Protein AF-S4PXN9-F1 (afdb_monomer)

pLDDT: mean 74.65, std 13.2, range [48.75, 93.5]

InterPro domains:
  IPR007258 Vps52 [PTHR14190] (3-175)
  IPR048319 Vps52, coiled-coil domain [PF04129] (3-78)
  IPR048361 Vps52, C-terminal [PF20655] (95-175)

Secondary structure (DSSP, 8-state):
-HHHHHHHHHHHHHHHHGGGT-HHHHHHHHHHHHHHHHHHHHHHHHHHHHHHHTTSTT--THHHHHHHHTTHHHHHHHHHH-HHHHHHHHHHHHHHHHHHHHHHHHHHHHHHHHHS-S-PPPTT--TTB-TT----TT-----S-TTSTTB-TTHHHIIIIITTSPP--TTT----

Structure (mmCIF, N/CA/C/O backbone):
data_AF-S4PXN9-F1
#
_entry.id   AF-S4PXN9-F1
#
loop_
_atom_site.group_PDB
_atom_site.id
_atom_site.type_symbol
_atom_site.label_atom_id
_atom_site.label_alt_id
_atom_site.label_comp_id
_atom_site.label_asym_id
_atom_site.label_entity_id
_atom_site.label_seq_id
_atom_site.pdbx_PDB_ins_code
_atom_site.Cartn_x
_atom_site.Cartn_y
_atom_site.Cartn_z
_atom_site.occupancy
_atom_site.B_iso_or_equiv
_atom_site.auth_seq_id
_atom_site.auth_comp_id
_atom_site.auth_asym_id
_atom_site.auth_atom_id
_atom_site.pdbx_PDB_model_num
ATOM 1 N N . MET A 1 1 ? -14.667 -9.394 8.759 1.00 63.38 1 MET A N 1
ATOM 2 C CA . MET A 1 1 ? -15.530 -8.307 8.243 1.00 63.38 1 MET A CA 1
ATOM 3 C C . MET A 1 1 ? -16.711 -8.066 9.176 1.00 63.38 1 MET A C 1
ATOM 5 O O . MET A 1 1 ? -16.705 -7.044 9.843 1.00 63.38 1 MET A O 1
ATOM 9 N N . VAL A 1 2 ? -17.633 -9.026 9.332 1.00 78.88 2 VAL A N 1
ATOM 10 C CA . VAL A 1 2 ? -18.861 -8.875 10.150 1.00 78.88 2 VAL A CA 1
ATOM 11 C C . VAL A 1 2 ? -18.593 -8.395 11.586 1.00 78.88 2 VAL A C 1
ATOM 13 O O . VAL A 1 2 ? -19.190 -7.423 12.027 1.00 78.88 2 VAL A O 1
ATOM 16 N N . GLN A 1 3 ? -17.626 -8.989 12.292 1.00 80.88 3 GLN A N 1
ATOM 17 C CA . GLN A 1 3 ? -17.312 -8.608 13.681 1.00 80.88 3 GLN A CA 1
ATOM 18 C C . GLN A 1 3 ? -16.743 -7.184 13.827 1.00 80.88 3 GLN A C 1
ATOM 20 O O . GLN A 1 3 ? -17.015 -6.507 14.813 1.00 80.88 3 GLN A O 1
ATOM 25 N N . LEU A 1 4 ? -15.987 -6.703 12.833 1.00 79.44 4 LEU A N 1
ATOM 26 C CA . LEU A 1 4 ? -15.475 -5.327 12.808 1.00 79.44 4 LEU A CA 1
ATOM 27 C C . LEU A 1 4 ? -16.582 -4.320 12.480 1.00 79.44 4 LEU A C 1
ATOM 29 O O . LEU A 1 4 ? -16.601 -3.238 13.051 1.00 79.44 4 LEU A O 1
ATOM 33 N N . ALA A 1 5 ? -17.529 -4.689 11.613 1.00 79.19 5 ALA A N 1
ATOM 34 C CA . ALA A 1 5 ? -18.711 -3.872 11.347 1.00 79.19 5 ALA A CA 1
ATOM 35 C C . ALA A 1 5 ? -19.591 -3.731 12.599 1.00 79.19 5 ALA A C 1
ATOM 37 O O . ALA A 1 5 ? -19.980 -2.619 12.947 1.00 79.19 5 ALA A O 1
ATOM 38 N N . ILE A 1 6 ? -19.811 -4.832 13.327 1.00 83.62 6 ILE A N 1
ATOM 39 C CA . ILE A 1 6 ? -20.527 -4.826 14.612 1.00 83.62 6 ILE A CA 1
ATOM 40 C C . ILE A 1 6 ? -19.788 -3.962 15.641 1.00 83.62 6 ILE A C 1
ATOM 42 O O . ILE A 1 6 ? -20.418 -3.188 16.357 1.00 83.62 6 ILE A O 1
ATOM 46 N N . LEU A 1 7 ? -18.456 -4.063 15.717 1.00 80.69 7 LEU A N 1
ATOM 47 C CA . LEU A 1 7 ? -17.657 -3.220 16.607 1.00 80.69 7 LEU A CA 1
ATOM 48 C C . LEU A 1 7 ? -17.796 -1.734 16.254 1.00 80.69 7 LEU A C 1
ATOM 50 O O . LEU A 1 7 ? -17.990 -0.921 17.149 1.00 80.69 7 LEU A O 1
ATOM 54 N N . ASN A 1 8 ? -17.750 -1.385 14.967 1.00 82.12 8 ASN A N 1
ATOM 55 C CA . ASN A 1 8 ? -17.900 -0.004 14.514 1.00 82.12 8 ASN A CA 1
ATOM 56 C C . ASN A 1 8 ? -19.297 0.556 14.836 1.00 82.12 8 ASN A C 1
ATOM 58 O O . ASN A 1 8 ? -19.415 1.675 15.324 1.00 82.12 8 ASN A O 1
ATOM 62 N N . GLN A 1 9 ? -20.351 -0.245 14.644 1.00 83.31 9 GLN A N 1
ATOM 63 C CA . GLN A 1 9 ? -21.713 0.123 15.048 1.00 83.31 9 GLN A CA 1
ATOM 64 C C . GLN A 1 9 ? -21.822 0.338 16.562 1.00 83.31 9 GLN A C 1
ATOM 66 O O . GLN A 1 9 ? -22.392 1.334 16.994 1.00 83.31 9 GLN A O 1
ATOM 71 N N . LYS A 1 10 ? -21.236 -0.553 17.375 1.00 81.19 10 LYS A N 1
ATOM 72 C CA . LYS A 1 10 ? -21.220 -0.421 18.842 1.00 81.19 10 LYS A CA 1
ATOM 73 C C . LYS A 1 10 ? -20.433 0.805 19.310 1.00 81.19 10 LYS A C 1
ATOM 75 O O . LYS A 1 10 ? -20.875 1.483 20.230 1.00 81.19 10 LYS A O 1
ATOM 80 N N . LEU A 1 11 ? -19.303 1.110 18.670 1.00 82.12 11 LEU A N 1
ATOM 81 C CA . LEU A 1 11 ? -18.515 2.314 18.950 1.00 82.12 11 LEU A CA 1
ATOM 82 C C . LEU A 1 11 ? -19.306 3.588 18.636 1.00 82.12 11 LEU A C 1
ATOM 84 O O . LEU A 1 11 ? -19.316 4.505 19.451 1.00 82.12 11 LEU A O 1
ATOM 88 N N . ASN A 1 12 ? -20.001 3.635 17.498 1.00 82.19 12 ASN A N 1
ATOM 89 C CA . ASN A 1 12 ? -20.837 4.782 17.140 1.00 82.19 12 ASN A CA 1
ATOM 90 C C . ASN A 1 12 ? -22.026 4.937 18.094 1.00 82.19 12 ASN A C 1
ATOM 92 O O . ASN A 1 12 ? -22.272 6.035 18.577 1.00 82.19 12 ASN A O 1
ATOM 96 N N . PHE A 1 13 ? -22.690 3.835 18.451 1.00 81.06 13 PHE A N 1
ATOM 97 C CA . PHE A 1 13 ? -23.802 3.851 19.401 1.00 81.06 13 PHE A CA 1
ATOM 98 C C . PHE A 1 13 ? -23.386 4.363 20.785 1.00 81.06 13 PHE A C 1
ATOM 100 O O . PHE A 1 13 ? -24.096 5.164 21.383 1.00 81.06 13 PHE A O 1
ATOM 107 N N . VAL A 1 14 ? -22.223 3.941 21.295 1.00 77.38 14 VAL A N 1
ATOM 108 C CA . VAL A 1 14 ? -21.711 4.446 22.578 1.00 77.38 14 VAL A CA 1
ATOM 109 C C . VAL A 1 14 ? -21.313 5.918 22.478 1.00 77.38 14 VAL A C 1
ATOM 111 O O . VAL A 1 14 ? -21.599 6.662 23.407 1.00 77.38 14 VAL A O 1
ATOM 114 N N . LYS A 1 15 ? -20.748 6.377 21.352 1.00 75.31 15 LYS A N 1
ATOM 115 C CA . LYS A 1 15 ? -20.487 7.812 21.121 1.00 75.31 15 LYS A CA 1
ATOM 116 C C . LYS A 1 15 ? -21.772 8.649 21.089 1.00 75.31 15 LYS A C 1
ATOM 118 O O . LYS A 1 15 ? -21.781 9.753 21.617 1.00 75.31 15 LYS A O 1
ATOM 123 N N . GLU A 1 16 ? -22.847 8.136 20.496 1.00 77.31 16 GLU A N 1
ATOM 124 C CA . GLU A 1 16 ? -24.154 8.808 20.459 1.00 77.31 16 GLU A CA 1
ATOM 125 C C . GLU A 1 16 ? -24.840 8.827 21.836 1.00 77.31 16 GLU A C 1
ATOM 127 O O . GLU A 1 16 ? -25.474 9.814 22.207 1.00 77.31 16 GLU A O 1
ATOM 132 N N . GLN A 1 17 ? -24.704 7.749 22.614 1.00 71.31 17 GLN A N 1
ATOM 133 C CA . GLN A 1 17 ? -25.289 7.614 23.955 1.00 71.31 17 GLN A CA 1
ATOM 134 C C . GLN A 1 17 ? -24.475 8.321 25.051 1.00 71.31 17 GLN A C 1
ATOM 136 O O . GLN A 1 17 ? -25.027 8.599 26.115 1.00 71.31 17 GLN A O 1
ATOM 141 N N . ASP A 1 18 ? -23.203 8.655 24.800 1.00 65.44 18 ASP A N 1
ATOM 142 C CA . ASP A 1 18 ? -22.334 9.420 25.715 1.00 65.44 18 ASP A CA 1
ATOM 143 C C . ASP A 1 18 ? -22.981 10.769 26.097 1.00 65.44 18 ASP A C 1
ATOM 145 O O . ASP A 1 18 ? -22.816 11.252 27.212 1.00 65.44 18 ASP A O 1
ATOM 149 N N . PHE A 1 19 ? -23.818 11.330 25.212 1.00 61.72 19 PHE A N 1
ATOM 150 C CA . PHE A 1 19 ? -24.568 12.572 25.437 1.00 61.72 19 PHE A CA 1
ATOM 151 C C . PHE A 1 19 ? -25.653 12.467 26.525 1.00 61.72 19 PHE A C 1
ATOM 153 O O . PHE A 1 19 ? -26.158 13.480 26.999 1.00 61.72 19 PHE A O 1
ATOM 160 N N . LYS A 1 20 ? -26.045 11.245 26.910 1.00 67.81 20 LYS A N 1
ATOM 161 C CA . LYS A 1 20 ? -27.050 10.984 27.954 1.00 67.81 20 LYS A CA 1
ATOM 162 C C . LYS A 1 20 ? -26.428 10.690 29.326 1.00 67.81 20 LYS A C 1
ATOM 164 O O . LYS A 1 20 ? -27.161 10.270 30.219 1.00 67.81 20 LYS A O 1
ATOM 169 N N . GLU A 1 21 ? -25.102 10.828 29.474 1.00 64.19 21 GLU A N 1
ATOM 170 C CA . GLU A 1 21 ? -24.329 10.633 30.721 1.00 64.19 21 GLU A CA 1
ATOM 171 C C . GLU A 1 21 ? -24.723 9.380 31.531 1.00 64.19 21 GLU A C 1
ATOM 173 O O . GLU A 1 21 ? -24.740 9.346 32.763 1.00 64.19 21 GLU A O 1
ATOM 178 N N . THR A 1 22 ? -25.086 8.302 30.839 1.00 68.44 22 THR A N 1
ATOM 179 C CA . THR A 1 22 ? -25.553 7.087 31.506 1.00 68.44 22 THR A CA 1
ATOM 180 C C . THR A 1 22 ? -24.356 6.316 32.065 1.00 68.44 22 THR A C 1
ATOM 182 O O . THR A 1 22 ? -23.462 5.936 31.312 1.00 68.44 22 THR A O 1
ATOM 185 N N . LYS A 1 23 ? -24.345 6.016 33.373 1.00 74.38 23 LYS A N 1
ATOM 186 C CA . LYS A 1 23 ? -23.224 5.332 34.062 1.00 74.38 23 LYS A CA 1
ATOM 187 C C . LYS A 1 23 ? -22.789 4.018 33.388 1.00 74.38 23 LYS A C 1
ATOM 189 O O . LYS A 1 23 ? -21.600 3.760 33.268 1.00 74.38 23 LYS A O 1
ATOM 194 N N . ALA A 1 24 ? -23.735 3.252 32.842 1.00 74.00 24 ALA A N 1
ATOM 195 C CA . ALA A 1 24 ? -23.444 2.020 32.103 1.00 74.00 24 ALA A CA 1
ATOM 196 C C . ALA A 1 24 ? -22.649 2.244 30.795 1.00 74.00 24 ALA A C 1
ATOM 198 O O . ALA A 1 24 ? -21.926 1.349 30.362 1.00 74.00 24 ALA A O 1
ATOM 199 N N . CYS A 1 25 ? -22.744 3.422 30.159 1.00 69.56 25 CYS A N 1
ATOM 200 C CA . CYS A 1 25 ? -21.893 3.756 29.010 1.00 69.56 25 CYS A CA 1
ATOM 201 C C . CYS A 1 25 ? -20.433 3.917 29.434 1.00 69.56 25 CYS A C 1
ATOM 203 O O . CYS A 1 25 ? -19.553 3.433 28.727 1.00 69.56 25 CYS A O 1
ATOM 205 N N . HIS A 1 26 ? -20.167 4.519 30.598 1.00 75.69 26 HIS A N 1
ATOM 206 C CA . HIS A 1 26 ? -18.805 4.656 31.114 1.00 75.69 26 HIS A CA 1
ATOM 207 C C . HIS A 1 26 ? -18.142 3.302 31.388 1.00 75.69 26 HIS A C 1
ATOM 209 O O . HIS A 1 26 ? -16.990 3.115 30.995 1.00 75.69 26 HIS A O 1
ATOM 215 N N . ASP A 1 27 ? -18.877 2.344 31.957 1.00 79.75 27 ASP A N 1
ATOM 216 C CA . ASP A 1 27 ? -18.351 1.003 32.250 1.00 79.75 27 ASP A CA 1
ATOM 217 C C . ASP A 1 27 ? -17.955 0.237 30.974 1.00 79.75 27 ASP A C 1
ATOM 219 O O . ASP A 1 27 ? -16.955 -0.481 30.935 1.00 79.75 27 ASP A O 1
ATOM 223 N N . VAL A 1 28 ? -18.723 0.408 29.893 1.00 82.56 28 VAL A N 1
ATOM 224 C CA . VAL A 1 28 ? -18.493 -0.289 28.616 1.00 82.56 28 VAL A CA 1
ATOM 225 C C . VAL A 1 28 ? -17.476 0.445 27.728 1.00 82.56 28 VAL A C 1
ATOM 227 O O . VAL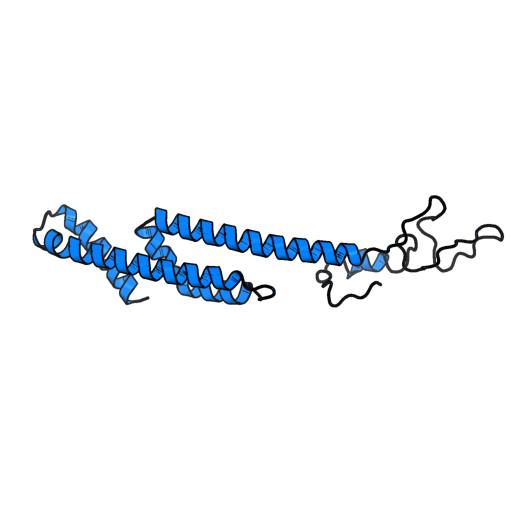 A 1 28 ? -16.818 -0.184 26.893 1.00 82.56 28 VAL A O 1
ATOM 230 N N . LYS A 1 29 ? -17.300 1.759 27.915 1.00 80.38 29 LYS A N 1
ATOM 231 C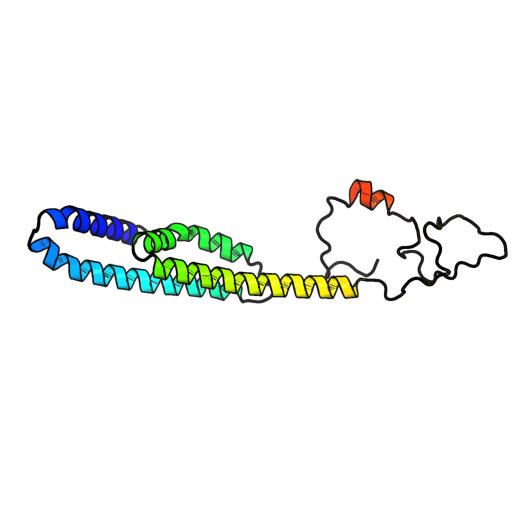 CA . LYS A 1 29 ? -16.415 2.615 27.108 1.00 80.38 29 LYS A CA 1
ATOM 232 C C . LYS A 1 29 ? -14.960 2.157 27.151 1.00 80.38 29 LYS A C 1
ATOM 234 O O . LYS A 1 29 ? -14.354 2.006 26.094 1.00 80.38 29 LYS A O 1
ATOM 239 N N . ASP A 1 30 ? -14.423 1.860 28.334 1.00 84.12 30 ASP A N 1
ATOM 240 C CA . ASP A 1 30 ? -13.036 1.389 28.485 1.00 84.12 30 ASP A CA 1
ATOM 241 C C . ASP A 1 30 ? -12.802 0.038 27.782 1.00 84.12 30 ASP A C 1
ATOM 243 O O . ASP A 1 30 ? -11.811 -0.156 27.073 1.00 84.12 30 ASP A O 1
ATOM 247 N N . VAL A 1 31 ? -13.757 -0.890 27.895 1.00 86.62 31 VAL A N 1
ATOM 248 C CA . VAL A 1 31 ? -13.679 -2.202 27.234 1.00 86.62 31 VAL A CA 1
ATOM 249 C C . VAL A 1 31 ? -13.716 -2.056 25.710 1.00 86.62 31 VAL A C 1
ATOM 251 O O . VAL A 1 31 ? -12.936 -2.704 25.005 1.00 86.62 31 VAL A O 1
ATOM 254 N N . LEU A 1 32 ? -14.593 -1.194 25.187 1.00 84.62 32 LEU A N 1
ATOM 255 C CA . LEU A 1 32 ? -14.686 -0.923 23.751 1.00 84.62 32 LEU A CA 1
ATOM 256 C C . LEU A 1 32 ? -13.446 -0.214 23.210 1.00 84.62 32 LEU A C 1
ATOM 258 O O . LEU A 1 32 ? -12.984 -0.566 22.126 1.00 84.62 32 LEU A O 1
ATOM 262 N N . GLU A 1 33 ? -12.874 0.725 23.959 1.00 84.88 33 GLU A N 1
ATOM 263 C CA . GLU A 1 33 ? -11.631 1.407 23.594 1.00 84.88 33 GLU A CA 1
ATOM 264 C C . GLU A 1 33 ? -10.446 0.435 23.536 1.00 84.88 33 GLU A C 1
ATOM 266 O O . GLU A 1 33 ? -9.728 0.377 22.533 1.00 84.88 33 GLU A O 1
ATOM 271 N N . LYS A 1 34 ? -10.301 -0.445 24.533 1.00 88.31 34 LYS A N 1
ATOM 272 C CA . LYS A 1 34 ? -9.295 -1.522 24.507 1.00 88.31 34 LYS A CA 1
ATOM 273 C C . LYS A 1 34 ? -9.482 -2.452 23.308 1.00 88.31 34 LYS A C 1
ATOM 275 O O . LYS A 1 34 ? -8.505 -2.850 22.665 1.00 88.31 34 LYS A O 1
ATOM 280 N N . LEU A 1 35 ? -10.728 -2.794 22.976 1.00 88.25 35 LEU A N 1
ATOM 281 C CA . LEU A 1 35 ? -11.036 -3.638 21.824 1.00 88.25 35 LEU A CA 1
ATOM 282 C C . LEU A 1 35 ? -10.742 -2.926 20.494 1.00 88.25 35 LEU A C 1
ATOM 284 O O . LEU A 1 35 ? -10.196 -3.554 19.584 1.00 88.25 35 LEU A O 1
ATOM 288 N N . LYS A 1 36 ? -11.038 -1.623 20.400 1.00 88.00 36 LYS A N 1
ATOM 289 C CA . LYS A 1 36 ? -10.705 -0.758 19.260 1.00 88.00 36 LYS A CA 1
ATOM 290 C C . LYS A 1 36 ? -9.198 -0.740 19.026 1.00 88.00 36 LYS A C 1
ATOM 292 O O . LYS A 1 36 ? -8.762 -1.076 17.927 1.00 88.00 36 LYS A O 1
ATOM 297 N N . ILE A 1 37 ? -8.405 -0.447 20.060 1.00 89.19 37 ILE A N 1
ATOM 298 C CA . ILE A 1 37 ? -6.936 -0.432 19.983 1.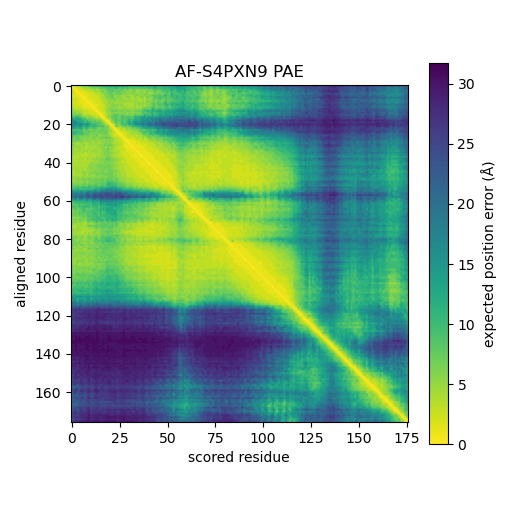00 89.19 37 ILE A CA 1
ATOM 299 C C . ILE A 1 37 ? -6.420 -1.787 19.491 1.00 89.19 37 ILE A C 1
ATOM 301 O O . ILE A 1 37 ? -5.684 -1.850 18.509 1.00 89.19 37 ILE A O 1
ATOM 305 N N . LYS A 1 38 ? -6.878 -2.893 20.094 1.00 90.94 38 LYS A N 1
ATOM 306 C CA . LYS A 1 38 ? -6.441 -4.244 19.711 1.00 90.94 38 LYS A CA 1
ATOM 307 C C . LYS A 1 38 ? -6.794 -4.592 18.261 1.00 90.94 38 LYS A C 1
ATOM 309 O O . LYS A 1 38 ? -5.993 -5.225 17.567 1.00 90.94 38 LYS A O 1
ATOM 314 N N . ALA A 1 39 ? -7.974 -4.186 17.793 1.00 89.31 39 ALA A N 1
ATOM 315 C CA . ALA A 1 39 ? -8.389 -4.374 16.407 1.00 89.31 39 ALA A CA 1
ATOM 316 C C . ALA A 1 39 ? -7.509 -3.567 15.441 1.00 89.31 39 ALA A C 1
ATOM 318 O O . ALA A 1 39 ? -7.020 -4.127 14.460 1.00 89.31 39 ALA A O 1
ATOM 319 N N . ILE A 1 40 ? -7.251 -2.292 15.748 1.00 90.44 40 ILE A N 1
ATOM 320 C CA . ILE A 1 40 ? -6.400 -1.409 14.938 1.00 90.44 40 ILE A CA 1
ATOM 321 C C . ILE A 1 40 ? -4.977 -1.956 14.854 1.00 90.44 40 ILE A C 1
ATOM 323 O O . ILE A 1 40 ? -4.448 -2.075 13.752 1.00 90.44 40 ILE A O 1
ATOM 327 N N . THR A 1 41 ? -4.376 -2.370 15.974 1.00 90.81 41 THR A N 1
ATOM 328 C CA . THR A 1 41 ? -3.031 -2.964 15.978 1.00 90.81 41 THR A CA 1
ATOM 329 C C . THR A 1 41 ? -2.965 -4.190 15.072 1.00 90.81 41 THR A C 1
ATOM 331 O O . THR A 1 41 ? -2.063 -4.297 14.245 1.00 90.81 41 THR A O 1
ATOM 334 N N . LYS A 1 42 ? -3.948 -5.095 15.167 1.00 92.25 42 LYS A N 1
ATOM 335 C CA . LYS A 1 42 ? -3.966 -6.323 14.362 1.00 92.25 42 LYS A CA 1
ATOM 336 C C . LYS A 1 42 ? -4.143 -6.039 12.870 1.00 92.25 42 LYS A C 1
ATOM 338 O O . LYS A 1 42 ? -3.484 -6.670 12.046 1.00 92.25 42 LYS A O 1
ATOM 343 N N . ILE A 1 43 ? -5.012 -5.089 12.524 1.00 90.75 43 ILE A N 1
ATOM 344 C CA . ILE A 1 43 ? -5.200 -4.660 11.136 1.00 90.75 43 ILE A CA 1
ATOM 345 C C . ILE A 1 43 ? -3.925 -4.003 10.600 1.00 90.75 43 ILE A C 1
ATOM 347 O O . ILE A 1 43 ? -3.498 -4.342 9.499 1.00 90.75 43 ILE A O 1
ATOM 351 N N . ARG A 1 44 ? -3.307 -3.099 11.369 1.00 91.31 44 ARG A N 1
ATOM 352 C CA . ARG A 1 44 ? -2.061 -2.420 10.990 1.00 91.31 44 ARG A CA 1
ATOM 353 C C . ARG A 1 44 ? -0.975 -3.439 10.663 1.00 91.31 44 ARG A C 1
ATOM 355 O O . ARG A 1 44 ? -0.411 -3.379 9.577 1.00 91.31 44 ARG A O 1
ATOM 362 N N . THR A 1 45 ? -0.731 -4.400 11.555 1.00 92.31 45 THR A N 1
ATOM 363 C CA . THR A 1 45 ? 0.259 -5.462 11.327 1.00 92.31 45 THR A CA 1
ATOM 364 C C . THR A 1 45 ? -0.034 -6.232 10.043 1.00 92.31 45 THR A C 1
ATOM 366 O O . THR A 1 45 ? 0.854 -6.387 9.211 1.00 92.31 45 THR A O 1
ATOM 369 N N . TYR A 1 46 ? -1.290 -6.636 9.830 1.00 91.00 46 TYR A N 1
ATOM 370 C CA . TYR A 1 46 ? -1.682 -7.346 8.615 1.00 91.00 46 TYR A CA 1
ATOM 371 C C . TYR A 1 46 ? -1.435 -6.521 7.344 1.00 91.00 46 TYR A C 1
ATOM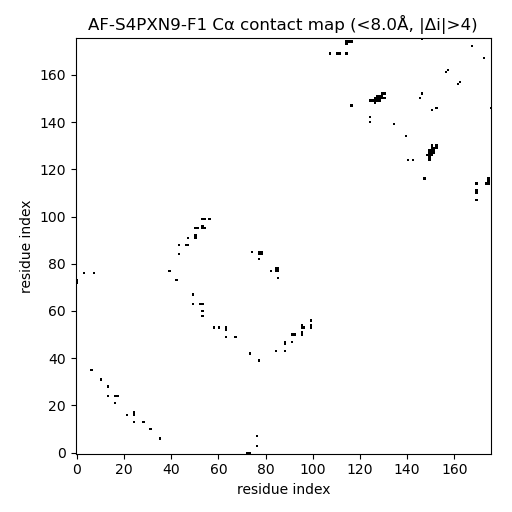 373 O O . TYR A 1 46 ? -0.860 -7.028 6.384 1.00 91.00 46 TYR A O 1
ATOM 381 N N . ILE A 1 47 ? -1.841 -5.247 7.316 1.00 88.94 47 ILE A N 1
ATOM 382 C CA . ILE A 1 47 ? -1.651 -4.398 6.133 1.00 88.94 47 ILE A CA 1
ATOM 383 C C . ILE A 1 47 ? -0.157 -4.195 5.853 1.00 88.94 47 ILE A C 1
ATOM 385 O O . ILE A 1 47 ? 0.259 -4.338 4.706 1.00 88.94 47 ILE A O 1
ATOM 389 N N . LEU A 1 48 ? 0.659 -3.936 6.877 1.00 90.38 48 LEU A N 1
ATOM 390 C CA . LEU A 1 48 ? 2.108 -3.786 6.718 1.00 90.38 48 LEU A CA 1
ATOM 391 C C . LEU A 1 48 ? 2.767 -5.063 6.183 1.00 90.38 48 LEU A C 1
ATOM 393 O O . LEU A 1 48 ? 3.574 -4.995 5.259 1.00 90.38 48 LEU A O 1
ATOM 397 N N . GLU A 1 49 ? 2.376 -6.238 6.679 1.00 90.06 49 GLU A N 1
ATOM 398 C CA . GLU A 1 49 ? 2.843 -7.519 6.134 1.00 90.06 49 GLU A CA 1
ATOM 399 C C . GLU A 1 49 ? 2.495 -7.679 4.648 1.00 90.06 49 GLU A C 1
ATOM 401 O O . GLU A 1 49 ? 3.312 -8.176 3.868 1.00 90.06 49 GLU A O 1
ATOM 406 N N . GLN A 1 50 ? 1.301 -7.246 4.231 1.00 87.56 50 GLN A N 1
ATOM 407 C CA . GLN A 1 50 ? 0.910 -7.258 2.820 1.00 87.56 50 GLN A CA 1
ATOM 408 C C . GLN A 1 50 ? 1.754 -6.283 1.988 1.00 87.56 50 GLN A C 1
ATOM 410 O O . GLN A 1 50 ? 2.206 -6.660 0.907 1.00 87.56 50 GLN A O 1
ATOM 415 N N . ILE A 1 51 ? 2.038 -5.085 2.508 1.00 87.88 51 ILE A N 1
ATOM 416 C CA . ILE A 1 51 ? 2.909 -4.096 1.855 1.00 87.88 51 ILE A CA 1
ATOM 417 C C . ILE A 1 51 ? 4.327 -4.655 1.687 1.00 87.88 51 ILE A C 1
ATOM 419 O O . ILE A 1 51 ? 4.921 -4.554 0.614 1.00 87.88 51 ILE A O 1
ATOM 423 N N . TYR A 1 52 ? 4.866 -5.323 2.706 1.00 86.75 52 TYR A N 1
ATOM 424 C CA . TYR A 1 52 ? 6.209 -5.898 2.645 1.00 86.75 52 TYR A CA 1
ATOM 425 C C . TYR A 1 52 ? 6.349 -7.040 1.645 1.00 86.75 52 TYR A C 1
ATOM 427 O O . TYR A 1 52 ? 7.433 -7.225 1.088 1.00 86.75 52 TYR A O 1
ATOM 435 N N . LYS A 1 53 ? 5.265 -7.751 1.317 1.00 83.88 53 LYS A N 1
ATOM 436 C CA . LYS A 1 53 ? 5.284 -8.752 0.238 1.00 83.88 53 LYS A CA 1
ATOM 437 C C . LYS A 1 53 ? 5.594 -8.134 -1.130 1.00 83.88 53 LYS A C 1
ATOM 439 O O . LYS A 1 53 ? 6.150 -8.838 -1.973 1.00 83.88 53 LYS A O 1
ATOM 444 N N . PHE A 1 54 ? 5.328 -6.839 -1.340 1.00 79.25 54 PHE A N 1
ATOM 445 C CA . PHE A 1 54 ? 5.685 -6.132 -2.579 1.00 79.25 54 PHE A CA 1
ATOM 446 C C . PHE A 1 54 ? 7.190 -5.930 -2.763 1.00 79.25 54 PHE A C 1
ATOM 448 O O . PHE A 1 54 ? 7.635 -5.709 -3.884 1.00 79.25 54 PHE A O 1
ATOM 455 N N . ARG A 1 55 ? 7.994 -6.035 -1.697 1.00 80.31 55 ARG A N 1
ATOM 456 C CA . ARG A 1 55 ? 9.454 -5.864 -1.779 1.00 80.31 55 ARG A CA 1
ATOM 457 C C . ARG A 1 55 ? 10.155 -7.012 -2.509 1.00 80.31 55 ARG A C 1
ATOM 459 O O . ARG A 1 55 ? 11.342 -6.897 -2.799 1.00 80.31 55 ARG A O 1
ATOM 466 N N . LYS A 1 56 ? 9.457 -8.119 -2.798 1.00 74.50 56 LYS A N 1
ATOM 467 C CA . LYS A 1 56 ? 10.039 -9.248 -3.531 1.00 74.50 56 LYS A CA 1
ATOM 468 C C . LYS A 1 56 ? 10.387 -8.828 -4.971 1.00 74.50 56 LYS A C 1
ATOM 470 O O . LYS A 1 56 ? 9.480 -8.473 -5.725 1.00 74.50 56 LYS A O 1
ATOM 475 N N . PRO A 1 57 ? 11.672 -8.891 -5.372 1.00 63.59 57 PRO A N 1
ATOM 476 C CA . PRO A 1 57 ? 12.081 -8.522 -6.719 1.00 63.59 57 PRO A CA 1
ATOM 477 C C . PRO A 1 57 ? 11.419 -9.432 -7.760 1.00 63.59 57 PRO A C 1
ATOM 479 O O . PRO A 1 57 ? 11.244 -10.625 -7.522 1.00 63.59 57 PRO A O 1
ATOM 482 N N . MET A 1 58 ? 11.072 -8.863 -8.918 1.00 60.31 58 MET A N 1
ATOM 483 C CA . MET A 1 58 ? 10.472 -9.564 -10.070 1.00 60.31 58 MET A CA 1
ATOM 484 C C . MET A 1 58 ? 9.088 -10.198 -9.828 1.00 60.31 58 MET A C 1
ATOM 486 O O . MET A 1 58 ? 8.577 -10.893 -10.703 1.00 60.31 58 MET A O 1
ATOM 490 N N . ALA A 1 59 ? 8.440 -9.946 -8.687 1.00 62.12 59 ALA A N 1
ATOM 491 C CA . ALA A 1 59 ? 7.053 -10.347 -8.481 1.00 62.12 59 ALA A CA 1
ATOM 492 C C . ALA A 1 59 ? 6.102 -9.432 -9.271 1.00 62.12 59 ALA A C 1
ATOM 494 O O . ALA A 1 59 ? 6.266 -8.210 -9.280 1.00 62.12 59 ALA A O 1
ATOM 495 N N . ASN A 1 60 ? 5.068 -10.008 -9.892 1.00 70.12 60 ASN A N 1
ATOM 496 C CA . ASN A 1 60 ? 3.965 -9.226 -10.445 1.00 70.12 60 ASN A CA 1
ATOM 497 C C . ASN A 1 60 ? 3.182 -8.589 -9.284 1.00 70.12 60 ASN A C 1
ATOM 499 O O . ASN A 1 60 ? 2.298 -9.222 -8.707 1.00 70.12 60 ASN A O 1
ATOM 503 N N . TYR A 1 61 ? 3.531 -7.352 -8.924 1.00 73.69 61 TYR A N 1
ATOM 504 C CA . TYR A 1 61 ? 2.955 -6.620 -7.791 1.00 73.69 61 TYR A CA 1
ATOM 505 C C . TYR A 1 61 ? 1.458 -6.307 -7.964 1.00 73.69 61 TYR A C 1
ATOM 507 O O . TYR A 1 61 ? 0.780 -6.054 -6.967 1.00 73.69 61 TYR A O 1
ATOM 515 N N . GLN A 1 62 ? 0.908 -6.414 -9.181 1.00 76.44 62 GLN A N 1
ATOM 516 C CA . GLN A 1 62 ? -0.525 -6.232 -9.436 1.00 76.44 62 GLN A CA 1
ATOM 517 C C . GLN A 1 62 ? -1.377 -7.323 -8.773 1.00 76.44 62 GLN A C 1
ATOM 519 O O . GLN A 1 62 ? -2.484 -7.054 -8.307 1.00 76.44 62 GLN A O 1
ATOM 524 N N . ILE A 1 63 ? -0.873 -8.560 -8.693 1.00 78.38 63 ILE A N 1
ATOM 525 C CA . ILE A 1 63 ? -1.595 -9.680 -8.070 1.00 78.38 63 ILE A CA 1
ATOM 526 C C . ILE A 1 63 ? -1.830 -9.409 -6.568 1.00 78.38 63 ILE A C 1
ATOM 528 O O . ILE A 1 63 ? -2.987 -9.403 -6.135 1.00 78.38 63 ILE A O 1
ATOM 532 N N . PRO A 1 64 ? -0.791 -9.137 -5.750 1.00 77.69 64 PRO A N 1
ATOM 533 C CA . PRO A 1 64 ? -0.987 -8.808 -4.345 1.00 77.69 64 PRO A CA 1
ATOM 534 C C . PRO A 1 64 ? -1.697 -7.457 -4.121 1.00 77.69 64 PRO A C 1
ATOM 536 O O . PRO A 1 64 ? -2.420 -7.341 -3.132 1.00 77.69 64 PRO A O 1
ATOM 539 N N . GLN A 1 65 ? -1.599 -6.474 -5.032 1.00 81.62 65 GLN A N 1
ATOM 540 C CA . GLN A 1 65 ? -2.404 -5.239 -4.961 1.00 81.62 65 GLN A CA 1
ATOM 541 C C . GLN A 1 65 ? -3.905 -5.531 -5.090 1.00 81.62 65 GLN A C 1
ATOM 543 O O . GLN A 1 65 ? -4.695 -5.103 -4.249 1.00 81.62 65 GLN A O 1
ATOM 548 N N . ASN A 1 66 ? -4.301 -6.333 -6.082 1.00 83.75 66 ASN A N 1
ATOM 549 C CA . ASN A 1 66 ? -5.694 -6.752 -6.251 1.00 83.75 66 ASN A CA 1
ATOM 550 C C . ASN A 1 66 ? -6.204 -7.563 -5.052 1.00 83.75 66 ASN A C 1
ATOM 552 O O . ASN A 1 66 ? -7.357 -7.428 -4.642 1.00 83.75 66 ASN A O 1
ATOM 556 N N . ALA A 1 67 ? -5.342 -8.381 -4.441 1.00 82.75 67 ALA A N 1
ATOM 557 C CA . ALA A 1 67 ? -5.691 -9.090 -3.216 1.00 82.75 67 ALA A CA 1
ATOM 558 C C . ALA A 1 67 ? -5.945 -8.131 -2.038 1.00 82.75 67 ALA A C 1
ATOM 560 O O . ALA A 1 67 ? -6.864 -8.376 -1.259 1.00 82.75 67 ALA A O 1
ATOM 561 N N . MET A 1 68 ? -5.192 -7.028 -1.920 1.00 82.75 68 MET A N 1
ATOM 562 C CA . MET A 1 68 ? -5.405 -6.015 -0.876 1.00 82.75 68 MET A CA 1
ATOM 563 C C . MET A 1 68 ? -6.741 -5.276 -1.014 1.00 82.75 68 MET A C 1
ATOM 565 O O . MET A 1 68 ? -7.349 -4.952 0.006 1.00 82.75 68 MET A O 1
ATOM 569 N N . LEU A 1 69 ? -7.246 -5.068 -2.236 1.00 83.75 69 LEU A N 1
ATOM 570 C CA . LEU A 1 69 ? -8.534 -4.394 -2.462 1.00 83.75 69 LEU A CA 1
ATOM 571 C C . LEU A 1 69 ? -9.713 -5.123 -1.800 1.00 83.75 69 LEU A C 1
ATOM 573 O O . LEU A 1 69 ? -10.644 -4.480 -1.315 1.00 83.75 69 LEU A O 1
ATOM 577 N N . LYS A 1 70 ? -9.645 -6.456 -1.679 1.00 82.38 70 LYS A N 1
ATOM 578 C CA . LYS A 1 70 ? -10.652 -7.261 -0.959 1.00 82.38 70 LYS A CA 1
ATOM 579 C C . LYS A 1 70 ? -10.762 -6.891 0.525 1.00 82.38 70 LYS A C 1
ATOM 581 O O . LYS A 1 70 ? -11.784 -7.154 1.153 1.00 82.38 70 LYS A O 1
ATOM 586 N N . TYR A 1 71 ? -9.726 -6.266 1.081 1.00 82.75 71 TYR A N 1
ATOM 587 C CA . TYR A 1 71 ? -9.632 -5.867 2.481 1.00 82.75 71 TYR A CA 1
ATOM 588 C C . TYR A 1 71 ? -9.801 -4.353 2.689 1.00 82.75 71 TYR A C 1
ATOM 590 O O . TYR A 1 71 ? -9.468 -3.849 3.760 1.00 82.75 71 TYR A O 1
ATOM 598 N N . LYS A 1 72 ? -10.364 -3.625 1.710 1.00 85.00 72 LYS A N 1
ATOM 599 C CA . LYS A 1 72 ? -10.626 -2.170 1.772 1.00 85.00 72 LYS A CA 1
ATOM 600 C C . LYS A 1 72 ? -11.272 -1.720 3.089 1.00 85.00 72 LYS A C 1
ATOM 602 O O . LYS A 1 72 ? -10.851 -0.730 3.680 1.00 85.00 72 LYS A O 1
ATOM 607 N N . PHE A 1 73 ? -12.239 -2.490 3.584 1.00 85.00 73 PHE A N 1
ATOM 608 C CA . PHE A 1 73 ? -12.968 -2.192 4.819 1.00 85.00 73 PHE A CA 1
ATOM 609 C C . PHE A 1 73 ? -12.066 -2.064 6.056 1.00 85.00 73 PHE A C 1
ATOM 611 O O . PHE A 1 73 ? -12.371 -1.320 6.982 1.00 85.00 73 PHE A O 1
ATOM 618 N N . PHE A 1 74 ? -10.940 -2.777 6.094 1.00 85.31 74 PHE A N 1
ATOM 619 C CA . PHE A 1 74 ? -9.987 -2.657 7.193 1.00 85.31 74 PHE A CA 1
ATOM 620 C C . PHE A 1 74 ? -9.338 -1.277 7.239 1.00 85.31 74 PHE A C 1
ATOM 622 O O . PHE A 1 74 ? -9.175 -0.710 8.317 1.00 85.31 74 PHE A O 1
ATOM 629 N N . PHE A 1 75 ? -9.012 -0.725 6.072 1.00 85.50 75 PHE A N 1
ATOM 630 C CA . PHE A 1 75 ? -8.469 0.621 5.973 1.00 85.50 75 PHE A CA 1
ATOM 631 C C . PHE A 1 75 ? -9.536 1.678 6.284 1.00 85.50 75 PHE A C 1
ATOM 633 O O . PHE A 1 75 ? -9.263 2.610 7.032 1.00 85.50 75 PHE A O 1
ATOM 640 N N . GLU A 1 76 ? -10.771 1.494 5.802 1.00 86.81 76 GLU A N 1
ATOM 641 C CA . GLU A 1 76 ? -11.906 2.370 6.142 1.00 86.81 76 GLU A CA 1
ATOM 642 C C . GLU A 1 76 ? -12.164 2.412 7.658 1.00 86.81 76 GLU A C 1
ATOM 644 O O . GLU A 1 76 ? -12.369 3.486 8.223 1.00 86.81 76 GLU A O 1
ATOM 649 N N . PHE A 1 77 ? -12.080 1.262 8.337 1.00 86.44 77 PHE A N 1
ATOM 650 C CA . PHE A 1 77 ? -12.211 1.183 9.793 1.00 86.44 77 PHE A CA 1
ATOM 651 C C . PHE A 1 77 ? -11.105 1.958 10.523 1.00 86.44 77 PHE A C 1
ATOM 653 O O . PHE A 1 77 ? -11.398 2.665 11.488 1.00 86.44 77 PHE A O 1
ATOM 660 N N . ILE A 1 78 ? -9.849 1.855 10.074 1.00 87.38 78 ILE A N 1
ATOM 661 C CA . ILE A 1 78 ? -8.748 2.635 10.658 1.00 87.38 78 ILE A CA 1
ATOM 662 C C . ILE A 1 78 ? -8.970 4.127 10.402 1.00 87.38 78 ILE A C 1
ATOM 664 O O . ILE A 1 78 ? -8.881 4.908 11.340 1.00 87.38 78 ILE A O 1
ATOM 668 N N . LEU A 1 79 ? -9.324 4.528 9.180 1.00 87.50 79 LEU A N 1
ATOM 669 C CA . LEU A 1 79 ? -9.525 5.936 8.824 1.00 87.50 79 LEU A CA 1
ATOM 670 C C . LEU A 1 79 ? -10.622 6.608 9.669 1.00 87.50 79 LEU A C 1
ATOM 67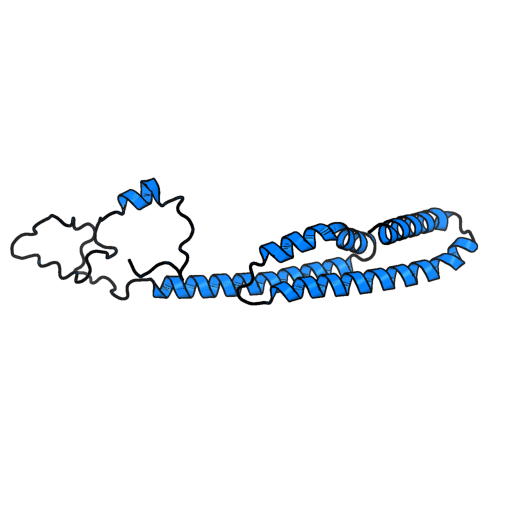2 O O . LEU A 1 79 ? -10.489 7.774 10.046 1.00 87.50 79 LEU A O 1
ATOM 676 N N . ALA A 1 80 ? -11.690 5.870 9.981 1.00 84.44 80 ALA A N 1
ATOM 677 C CA . ALA A 1 80 ? -12.801 6.353 10.797 1.00 84.44 80 ALA A CA 1
ATOM 678 C C . ALA A 1 80 ? -12.456 6.502 12.291 1.00 84.44 80 ALA A C 1
ATOM 680 O O . ALA A 1 80 ? -13.090 7.297 12.984 1.00 84.44 80 ALA A O 1
ATOM 681 N N . ASN A 1 81 ? -11.474 5.746 12.793 1.00 83.75 81 ASN A N 1
ATOM 682 C CA . ASN A 1 81 ? -11.137 5.700 14.217 1.00 83.75 81 ASN A CA 1
ATOM 683 C C . ASN A 1 81 ? -9.822 6.420 14.554 1.00 83.75 81 ASN A C 1
ATOM 685 O O . ASN A 1 81 ? -9.799 7.207 15.491 1.00 83.75 81 ASN A O 1
ATOM 689 N N . GLU A 1 82 ? -8.749 6.175 13.797 1.00 87.62 82 GLU A N 1
ATOM 690 C CA . GLU A 1 82 ? -7.383 6.653 14.055 1.00 87.62 82 GLU A CA 1
ATOM 691 C C . GLU A 1 82 ? -6.699 7.115 12.755 1.00 87.62 82 GLU A C 1
ATOM 693 O O . GLU A 1 82 ? -6.045 6.343 12.045 1.00 87.62 82 GLU A O 1
ATOM 698 N N . ARG A 1 83 ? -6.811 8.413 12.444 1.00 88.75 83 ARG A N 1
ATOM 699 C CA . ARG A 1 83 ? -6.264 8.997 11.202 1.00 88.75 83 ARG A CA 1
ATOM 700 C C . ARG A 1 83 ? -4.737 8.931 11.116 1.00 88.75 83 ARG A C 1
ATOM 702 O O . ARG A 1 83 ? -4.206 8.726 10.028 1.00 88.75 83 ARG A O 1
ATOM 709 N N . ASN A 1 84 ? -4.044 9.046 12.248 1.00 89.44 84 ASN A N 1
ATOM 710 C CA . ASN A 1 84 ? -2.579 8.994 12.297 1.00 89.44 84 ASN A CA 1
ATOM 711 C C . ASN A 1 84 ? -2.049 7.630 11.831 1.00 89.44 84 ASN A C 1
ATOM 713 O O . ASN A 1 84 ? -1.125 7.562 11.024 1.00 89.44 84 ASN A O 1
ATOM 717 N N . VAL A 1 85 ? -2.688 6.543 12.277 1.00 89.06 85 VAL A N 1
ATOM 718 C CA . VAL A 1 85 ? -2.323 5.175 11.877 1.00 89.06 85 VAL A CA 1
ATOM 719 C C . VAL A 1 85 ? -2.622 4.940 10.395 1.00 89.06 85 VAL A C 1
ATOM 721 O O . VAL A 1 85 ? -1.838 4.297 9.700 1.00 89.06 85 VAL A O 1
ATOM 724 N N . ALA A 1 86 ? -3.729 5.484 9.881 1.00 89.00 86 ALA A N 1
ATOM 725 C CA . ALA A 1 86 ? -4.032 5.412 8.451 1.00 89.00 86 ALA A CA 1
ATOM 726 C C . ALA A 1 86 ? -2.957 6.117 7.606 1.00 89.00 86 ALA A C 1
ATOM 728 O O . ALA A 1 86 ? -2.509 5.564 6.602 1.00 89.00 86 ALA A O 1
ATOM 729 N N . GLN A 1 87 ? -2.518 7.308 8.023 1.00 91.50 87 GLN A N 1
ATOM 730 C CA . GLN A 1 87 ? -1.484 8.067 7.320 1.00 91.50 87 GLN A CA 1
ATOM 731 C C . GLN A 1 87 ? -0.132 7.346 7.331 1.00 91.50 87 GLN A C 1
ATOM 733 O O . GLN A 1 87 ? 0.536 7.293 6.302 1.00 91.50 87 GLN A O 1
ATOM 738 N N . GLU A 1 88 ? 0.246 6.739 8.458 1.00 93.06 88 GLU A N 1
ATOM 739 C CA . GLU A 1 88 ? 1.449 5.907 8.561 1.00 93.06 88 GLU A CA 1
ATOM 740 C C . GLU A 1 88 ? 1.436 4.766 7.529 1.00 93.06 88 GLU A C 1
ATOM 742 O O . GLU A 1 88 ? 2.387 4.601 6.766 1.00 93.06 88 GLU A O 1
ATOM 747 N N . ILE A 1 89 ? 0.327 4.021 7.454 1.00 90.75 89 ILE A N 1
ATOM 748 C CA . ILE A 1 89 ? 0.151 2.920 6.496 1.00 90.75 89 ILE A CA 1
ATOM 749 C C . ILE A 1 89 ? 0.259 3.423 5.049 1.00 90.75 89 ILE A C 1
ATOM 751 O O . ILE A 1 89 ? 0.914 2.782 4.222 1.00 90.75 89 ILE A O 1
ATOM 755 N N . CYS A 1 90 ? -0.362 4.564 4.734 1.00 90.94 90 CYS A N 1
ATOM 756 C CA . CYS A 1 90 ? -0.270 5.179 3.408 1.00 90.94 90 CYS A CA 1
ATOM 757 C C . CYS A 1 90 ? 1.171 5.551 3.050 1.00 90.94 90 CYS A C 1
ATOM 759 O O . CYS A 1 90 ? 1.622 5.249 1.946 1.00 90.94 90 CYS A O 1
ATOM 761 N N . ASN A 1 91 ? 1.899 6.172 3.977 1.00 93.50 91 ASN A N 1
ATOM 762 C CA . ASN A 1 91 ? 3.284 6.575 3.755 1.00 93.50 91 ASN A CA 1
ATOM 763 C C . ASN A 1 91 ? 4.188 5.359 3.515 1.00 93.50 91 ASN A C 1
ATOM 765 O O . ASN A 1 91 ? 4.969 5.365 2.565 1.00 93.50 91 ASN A O 1
ATOM 769 N N . GLU A 1 92 ? 4.040 4.290 4.304 1.00 92.56 92 GLU A N 1
ATOM 770 C CA . GLU A 1 92 ? 4.831 3.063 4.129 1.00 92.56 92 GLU A CA 1
ATOM 771 C C . GLU A 1 92 ? 4.541 2.376 2.782 1.00 92.56 92 GLU A C 1
ATOM 773 O O . GLU A 1 92 ? 5.449 1.844 2.130 1.00 92.56 92 GLU A O 1
ATOM 778 N N . TYR A 1 93 ? 3.280 2.405 2.335 1.00 90.88 93 TYR A N 1
ATOM 779 C CA . TYR A 1 93 ? 2.889 1.912 1.015 1.00 90.88 93 TYR A CA 1
ATOM 780 C C . TYR A 1 93 ? 3.538 2.728 -0.107 1.00 90.88 93 TYR A C 1
ATOM 782 O O . TYR A 1 93 ? 4.127 2.146 -1.022 1.00 90.88 93 TYR A O 1
ATOM 790 N N . ILE A 1 94 ? 3.463 4.061 -0.022 1.00 91.69 94 ILE A N 1
ATOM 791 C CA . ILE A 1 94 ? 4.051 4.976 -1.008 1.00 91.69 94 ILE A CA 1
ATOM 792 C C . ILE A 1 94 ? 5.566 4.786 -1.078 1.00 91.69 94 ILE A C 1
ATOM 794 O O . ILE A 1 94 ? 6.100 4.641 -2.177 1.00 91.69 94 ILE A O 1
ATOM 798 N N . ASP A 1 95 ? 6.261 4.735 0.059 1.00 93.12 95 ASP A N 1
ATOM 799 C CA . ASP A 1 95 ? 7.715 4.547 0.099 1.00 93.12 95 ASP A CA 1
ATOM 800 C C . ASP A 1 95 ? 8.122 3.191 -0.495 1.00 93.12 95 ASP A C 1
ATOM 802 O O . ASP A 1 95 ? 9.008 3.104 -1.353 1.00 93.12 95 ASP A O 1
ATOM 806 N N . THR A 1 96 ? 7.416 2.123 -0.110 1.00 90.00 96 THR A N 1
ATOM 807 C CA . THR A 1 96 ? 7.698 0.777 -0.617 1.00 90.00 96 THR A CA 1
ATOM 808 C C . THR A 1 96 ? 7.482 0.695 -2.128 1.00 90.00 96 THR A C 1
ATOM 810 O O . THR A 1 96 ? 8.363 0.210 -2.841 1.00 90.00 96 THR A O 1
ATOM 813 N N . LEU A 1 97 ? 6.356 1.195 -2.645 1.00 87.31 97 LEU A N 1
ATOM 814 C CA . LEU A 1 97 ? 6.108 1.192 -4.086 1.00 87.31 97 LEU A CA 1
ATOM 815 C C . LEU A 1 97 ? 7.053 2.109 -4.852 1.00 87.31 97 LEU A C 1
ATOM 817 O O . LEU A 1 97 ? 7.515 1.718 -5.919 1.00 87.31 97 LEU A O 1
ATOM 821 N N . SER A 1 98 ? 7.387 3.284 -4.318 1.00 89.88 98 SER A N 1
ATOM 822 C CA . SER A 1 98 ? 8.338 4.199 -4.959 1.00 89.88 98 SER A CA 1
ATOM 823 C C . SER A 1 98 ? 9.683 3.513 -5.188 1.00 89.88 98 SER A C 1
ATOM 825 O O . SER A 1 98 ? 10.232 3.576 -6.287 1.00 89.88 98 SER A O 1
ATOM 827 N N . LYS A 1 99 ? 10.177 2.766 -4.192 1.00 89.44 99 LYS A N 1
ATOM 828 C CA . LYS A 1 99 ? 11.413 1.976 -4.311 1.00 89.44 99 LYS A CA 1
ATOM 829 C C . LYS A 1 99 ? 11.289 0.847 -5.337 1.00 89.44 99 LYS A C 1
ATOM 831 O O . LYS A 1 99 ? 12.221 0.628 -6.113 1.00 89.44 99 LYS A O 1
ATOM 836 N N . VAL A 1 100 ? 10.151 0.149 -5.368 1.00 85.81 100 VAL A N 1
ATOM 837 C CA . VAL A 1 100 ? 9.881 -0.919 -6.347 1.00 85.81 100 VAL A CA 1
ATOM 838 C C . VAL A 1 100 ? 9.861 -0.361 -7.772 1.00 85.81 100 VAL A C 1
ATOM 840 O O . VAL A 1 100 ? 10.584 -0.871 -8.629 1.00 85.81 100 VAL A O 1
ATOM 843 N N . TYR A 1 101 ? 9.102 0.710 -8.020 1.00 85.31 101 TYR A N 1
ATOM 844 C CA . TYR A 1 101 ? 9.037 1.363 -9.328 1.00 85.31 101 TYR A CA 1
ATOM 845 C C . TYR A 1 101 ? 10.393 1.916 -9.748 1.00 85.31 101 TYR A C 1
ATOM 847 O O . TYR A 1 101 ? 10.824 1.663 -10.870 1.00 85.31 101 TYR A O 1
ATOM 855 N N . TYR A 1 102 ? 11.104 2.602 -8.852 1.00 88.50 102 TYR A N 1
ATOM 856 C CA . TYR A 1 102 ? 12.442 3.109 -9.143 1.00 88.50 102 TYR A CA 1
ATOM 857 C C . TYR A 1 102 ? 13.398 1.983 -9.556 1.00 88.50 102 TYR A C 1
ATOM 859 O O . TYR A 1 102 ? 14.068 2.091 -10.580 1.00 88.50 102 TYR A O 1
ATOM 867 N N . SER A 1 103 ? 13.432 0.876 -8.807 1.00 85.81 103 SER A N 1
ATOM 868 C CA . SER A 1 103 ? 14.262 -0.289 -9.137 1.00 85.81 103 SER A CA 1
ATOM 869 C C . SER A 1 103 ? 13.899 -0.892 -10.499 1.00 85.81 103 SER A C 1
ATOM 871 O O . SER A 1 103 ? 14.786 -1.195 -11.306 1.00 85.81 103 SER A O 1
ATOM 873 N N . TYR A 1 104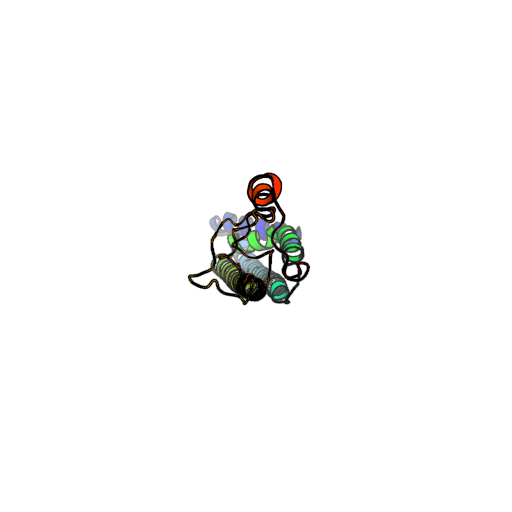 ? 12.599 -1.011 -10.785 1.00 83.56 104 TYR A N 1
ATOM 874 C CA . TYR A 1 104 ? 12.096 -1.503 -12.063 1.00 83.56 104 TYR A CA 1
ATOM 875 C C . TYR A 1 104 ? 12.516 -0.596 -13.225 1.00 83.56 104 TYR A C 1
ATOM 877 O O . TYR A 1 104 ? 13.169 -1.071 -14.153 1.00 83.56 104 TYR A O 1
ATOM 885 N N . PHE A 1 105 ? 12.219 0.705 -13.153 1.00 84.94 105 PHE A N 1
ATOM 886 C CA . PHE A 1 105 ? 12.545 1.662 -14.212 1.00 84.94 105 PHE A CA 1
ATOM 887 C C . PHE A 1 105 ? 14.050 1.839 -14.393 1.00 84.94 105 PHE A C 1
ATOM 889 O O . PHE A 1 105 ? 14.520 1.898 -15.524 1.00 84.94 105 PHE A O 1
ATOM 896 N N . LYS A 1 106 ? 14.830 1.846 -13.308 1.00 87.62 106 LYS A N 1
ATOM 897 C CA . LYS A 1 106 ? 16.295 1.886 -13.380 1.00 87.62 106 LYS A CA 1
ATOM 898 C C . LYS A 1 106 ? 16.853 0.657 -14.098 1.00 87.62 106 LYS A C 1
ATOM 900 O O . LYS A 1 106 ? 17.707 0.787 -14.973 1.00 87.62 106 LYS A O 1
ATOM 905 N N . SER A 1 107 ? 16.356 -0.532 -13.754 1.00 83.19 107 SER A N 1
ATOM 906 C CA . SER A 1 107 ? 16.760 -1.781 -14.410 1.00 83.19 107 SER A CA 1
ATOM 907 C C . SER A 1 107 ? 16.333 -1.807 -15.877 1.00 83.19 107 SER A C 1
ATOM 909 O O . SER A 1 107 ? 17.096 -2.237 -16.737 1.00 83.19 107 SER A O 1
ATOM 911 N N . TYR A 1 108 ? 15.126 -1.326 -16.168 1.00 83.25 108 TYR A N 1
ATOM 912 C CA . TYR A 1 108 ? 14.587 -1.204 -17.517 1.00 83.25 108 TYR A CA 1
ATOM 913 C C . TYR A 1 108 ? 15.432 -0.262 -18.382 1.00 83.25 108 TYR A C 1
ATOM 915 O O . TYR A 1 108 ? 15.918 -0.675 -19.431 1.00 83.25 108 TYR A O 1
ATOM 923 N N . ALA A 1 109 ? 15.703 0.952 -17.896 1.00 85.38 109 ALA A N 1
ATOM 924 C CA . ALA A 1 109 ? 16.545 1.935 -18.571 1.00 85.38 109 ALA A CA 1
ATOM 925 C C . ALA A 1 109 ? 17.958 1.396 -18.829 1.00 85.38 109 ALA A C 1
ATOM 927 O O . ALA A 1 109 ? 18.463 1.517 -19.938 1.00 85.38 109 ALA A O 1
ATOM 928 N N . SER A 1 110 ? 18.571 0.725 -17.846 1.00 84.56 110 SER A N 1
ATOM 929 C CA . SER A 1 110 ? 19.891 0.107 -18.022 1.00 84.56 110 SER A CA 1
ATOM 930 C C . SER A 1 110 ? 19.899 -0.989 -19.093 1.00 84.56 110 SER A C 1
ATOM 932 O O . SER A 1 110 ? 20.883 -1.130 -19.815 1.00 84.56 110 SER A O 1
ATOM 934 N N . ARG A 1 111 ? 18.818 -1.769 -19.226 1.00 80.81 111 ARG A N 1
ATOM 935 C CA . ARG A 1 111 ? 18.713 -2.774 -20.293 1.00 80.81 111 ARG A CA 1
ATOM 936 C C . ARG A 1 111 ? 18.489 -2.143 -21.663 1.00 80.81 111 ARG A C 1
ATOM 938 O O . ARG A 1 111 ? 19.103 -2.602 -22.617 1.00 80.81 111 ARG A O 1
ATOM 945 N N . LEU A 1 112 ? 17.674 -1.092 -21.752 1.00 79.12 112 LEU A N 1
ATOM 946 C CA . LEU A 1 112 ? 17.515 -0.327 -22.992 1.00 79.12 112 LEU A CA 1
ATOM 947 C C . LEU A 1 112 ? 18.829 0.317 -23.436 1.00 79.12 112 LEU A C 1
ATOM 949 O O . LEU A 1 112 ? 19.140 0.320 -24.620 1.00 79.12 112 LEU A O 1
ATOM 953 N N . ASP A 1 113 ? 19.627 0.817 -22.496 1.00 79.25 113 ASP A N 1
ATOM 954 C CA . ASP A 1 113 ? 20.924 1.414 -22.814 1.00 79.25 113 ASP A CA 1
ATOM 955 C C . ASP A 1 113 ? 21.897 0.384 -23.409 1.00 79.25 113 ASP A C 1
ATOM 957 O O . ASP A 1 113 ? 22.596 0.681 -24.369 1.00 79.25 113 ASP A O 1
ATOM 961 N N . LYS A 1 114 ? 21.857 -0.870 -22.934 1.00 76.62 114 LYS A N 1
ATOM 962 C CA . LYS A 1 114 ? 22.614 -1.992 -23.526 1.00 76.62 114 LYS A CA 1
ATOM 963 C C . LYS A 1 114 ? 22.113 -2.427 -24.904 1.00 76.62 114 LYS A C 1
ATOM 965 O O . LYS A 1 114 ? 22.859 -3.079 -25.631 1.00 76.62 114 LYS A O 1
ATOM 970 N N . LEU A 1 115 ? 20.853 -2.140 -25.228 1.00 69.81 115 LEU A N 1
ATOM 971 C CA . LEU A 1 115 ? 20.253 -2.409 -26.537 1.00 69.81 115 LEU A CA 1
ATOM 972 C C . LEU A 1 115 ? 20.643 -1.354 -27.575 1.00 69.81 115 LEU A C 1
ATOM 974 O O . LEU A 1 115 ? 20.537 -1.632 -28.766 1.00 69.81 115 LEU A O 1
ATOM 978 N N . LYS A 1 116 ? 21.128 -0.178 -27.154 1.00 67.12 116 LYS A N 1
ATOM 979 C CA . LYS A 1 116 ? 21.672 0.809 -28.087 1.00 67.12 116 LYS A CA 1
ATOM 980 C C . LYS A 1 116 ? 22.875 0.220 -28.819 1.00 67.12 116 LYS A C 1
ATOM 982 O O . LYS A 1 116 ? 23.691 -0.505 -28.244 1.00 67.12 116 LYS A O 1
ATOM 987 N N . TYR A 1 117 ? 22.974 0.544 -30.100 1.00 62.97 117 TYR A N 1
ATOM 988 C CA . TYR A 1 117 ? 24.148 0.230 -30.895 1.00 62.97 117 TYR A CA 1
ATOM 989 C C . TYR A 1 117 ? 25.380 0.921 -30.313 1.00 62.97 117 TYR A C 1
ATOM 991 O O . TYR A 1 117 ? 25.340 2.108 -29.999 1.00 62.97 117 TYR A O 1
ATOM 999 N N . GLU A 1 118 ? 26.468 0.165 -30.164 1.00 58.94 118 GLU A N 1
ATOM 1000 C CA . GLU A 1 118 ? 27.759 0.696 -29.704 1.00 58.94 118 GLU A CA 1
ATOM 1001 C C . GLU A 1 118 ? 28.429 1.572 -30.773 1.00 58.94 118 GLU A C 1
ATOM 1003 O O . GLU A 1 118 ? 29.244 2.433 -30.448 1.00 58.94 118 GLU A O 1
ATOM 1008 N N . GLU A 1 119 ? 28.068 1.382 -32.046 1.00 58.56 119 GLU A N 1
ATOM 1009 C CA . GLU A 1 119 ? 28.548 2.212 -33.148 1.00 58.56 119 GLU A CA 1
ATOM 1010 C C . GLU A 1 119 ? 27.846 3.576 -33.119 1.00 58.56 119 GLU A C 1
ATOM 1012 O O . GLU A 1 119 ? 26.671 3.717 -33.466 1.00 58.56 119 GLU A O 1
ATOM 1017 N N . VAL A 1 120 ? 28.591 4.587 -32.671 1.00 58.56 120 VAL A N 1
ATOM 1018 C CA . VAL A 1 120 ? 28.188 5.991 -32.736 1.00 58.56 120 VAL A CA 1
ATOM 1019 C C . VAL A 1 120 ? 28.492 6.521 -34.140 1.00 58.56 120 VAL A C 1
ATOM 1021 O O . VAL A 1 120 ? 29.597 6.285 -34.632 1.00 58.56 120 VAL A O 1
ATOM 1024 N N . PRO A 1 121 ? 27.570 7.264 -34.769 1.00 56.91 121 PRO A N 1
ATOM 1025 C CA . PRO A 1 121 ? 27.824 7.909 -36.050 1.00 56.91 121 PRO A CA 1
ATOM 1026 C C . PRO A 1 121 ? 29.079 8.771 -36.096 1.00 56.91 121 PRO A C 1
ATOM 1028 O O . PRO A 1 121 ? 29.283 9.637 -35.240 1.00 56.91 121 PRO A O 1
ATOM 1031 N N . SER A 1 122 ? 29.858 8.605 -37.159 1.00 61.62 122 SER A N 1
ATOM 1032 C CA . SER A 1 122 ? 30.877 9.564 -37.578 1.00 61.62 122 SER A CA 1
ATOM 1033 C C . SER A 1 122 ? 30.248 10.712 -38.377 1.00 61.62 122 SER A C 1
ATOM 1035 O O . SER A 1 122 ? 29.123 10.626 -38.865 1.00 61.62 122 SER A O 1
ATOM 1037 N N . LYS A 1 123 ? 31.010 11.794 -38.581 1.00 64.62 123 LYS A N 1
ATOM 1038 C CA . LYS A 1 123 ? 30.630 12.914 -39.466 1.00 64.62 123 LYS A CA 1
ATOM 1039 C C . LYS A 1 123 ? 30.395 12.487 -40.921 1.00 64.62 123 LYS A C 1
ATOM 1041 O O . LYS A 1 123 ? 29.776 13.236 -41.669 1.00 64.62 123 LYS A O 1
ATOM 1046 N N . ASP A 1 124 ? 30.891 11.312 -41.296 1.00 63.28 124 ASP A N 1
ATOM 1047 C CA . ASP A 1 124 ? 30.781 10.743 -42.639 1.00 63.28 124 ASP A CA 1
ATOM 1048 C C . ASP A 1 124 ? 29.529 9.863 -42.825 1.00 63.28 124 ASP A C 1
ATOM 1050 O O . ASP A 1 124 ? 29.254 9.418 -43.941 1.00 63.28 124 ASP A O 1
ATOM 1054 N N . ASP A 1 125 ? 28.755 9.618 -41.759 1.00 61.56 125 ASP A N 1
ATOM 1055 C CA . ASP A 1 125 ? 27.541 8.803 -41.824 1.00 61.56 125 ASP A CA 1
ATOM 1056 C C . ASP A 1 125 ? 26.354 9.648 -42.308 1.00 61.56 125 ASP A C 1
ATOM 1058 O O . ASP A 1 125 ? 25.787 10.469 -41.582 1.00 61.56 125 ASP A O 1
ATOM 1062 N N . LEU A 1 126 ? 25.974 9.458 -43.576 1.00 61.53 126 LEU A N 1
ATOM 1063 C CA . LEU A 1 126 ? 24.799 10.105 -44.160 1.00 61.53 126 LEU A CA 1
ATOM 1064 C C . LEU A 1 126 ? 23.505 9.464 -43.636 1.00 61.53 126 LEU A C 1
ATOM 1066 O O . LEU A 1 126 ? 23.309 8.254 -43.736 1.00 61.53 126 LEU A O 1
ATOM 1070 N N . MET A 1 127 ? 22.581 10.293 -43.146 1.00 59.84 127 MET A N 1
ATOM 1071 C CA . MET A 1 127 ? 21.211 9.876 -42.833 1.00 59.84 127 MET A CA 1
ATOM 1072 C C . MET A 1 127 ? 20.411 9.686 -44.124 1.00 59.84 127 MET A C 1
ATOM 1074 O O . MET A 1 127 ? 20.445 10.545 -45.003 1.00 59.84 127 MET A O 1
ATOM 1078 N N . GLY A 1 128 ? 19.639 8.604 -44.215 1.00 55.41 128 GLY A N 1
ATOM 1079 C CA . GLY A 1 128 ? 18.672 8.412 -45.294 1.00 55.41 128 GL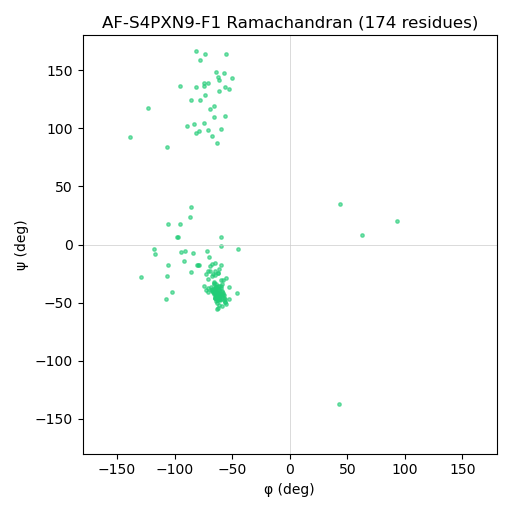Y A CA 1
ATOM 1080 C C . GLY A 1 128 ? 19.178 7.627 -46.502 1.00 55.41 128 GLY A C 1
ATOM 1081 O O . GLY A 1 128 ? 18.594 7.750 -47.573 1.00 55.41 128 GLY A O 1
ATOM 1082 N N . ILE A 1 129 ? 20.249 6.837 -46.366 1.00 59.56 129 ILE A N 1
ATOM 1083 C CA . ILE A 1 129 ? 20.709 5.981 -47.467 1.00 59.56 129 ILE A CA 1
ATOM 1084 C C . ILE A 1 129 ? 19.673 4.864 -47.664 1.00 59.56 129 ILE A C 1
ATOM 1086 O O . ILE A 1 129 ? 19.441 4.059 -46.759 1.00 59.56 129 ILE A O 1
ATOM 1090 N N . GLU A 1 130 ? 19.029 4.830 -48.830 1.00 55.62 130 GLU A N 1
ATOM 1091 C CA . GLU A 1 130 ? 18.196 3.699 -49.240 1.00 55.62 130 GLU A CA 1
ATOM 1092 C C . GLU A 1 130 ? 19.095 2.500 -49.571 1.00 55.62 130 GLU A C 1
ATOM 1094 O O . GLU A 1 130 ? 20.112 2.647 -50.254 1.00 55.62 130 GLU A O 1
ATOM 1099 N N . ASP A 1 131 ? 18.694 1.292 -49.159 1.00 53.34 131 ASP A N 1
ATOM 1100 C CA . ASP A 1 131 ? 19.433 0.035 -49.391 1.00 53.34 131 ASP A CA 1
ATOM 1101 C C . ASP A 1 131 ? 19.660 -0.310 -50.886 1.00 53.34 131 ASP A C 1
ATOM 1103 O O . ASP A 1 131 ? 20.313 -1.305 -51.210 1.00 53.34 131 ASP A O 1
ATOM 1107 N N . GLY A 1 132 ? 19.158 0.516 -51.813 1.00 53.59 132 GLY A N 1
ATOM 1108 C CA . GLY A 1 132 ? 19.278 0.353 -53.263 1.00 53.59 132 GLY A CA 1
ATOM 1109 C C . GLY A 1 132 ? 20.043 1.452 -54.011 1.00 53.59 132 GLY A C 1
ATOM 1110 O O . GLY A 1 132 ? 20.320 1.273 -55.201 1.00 53.59 132 GLY A O 1
ATOM 1111 N N . SER A 1 133 ? 20.417 2.572 -53.380 1.00 50.94 133 SER A N 1
ATOM 1112 C CA . SER A 1 133 ? 21.105 3.651 -54.099 1.00 50.94 133 SER A CA 1
ATOM 1113 C C . SER A 1 133 ? 22.584 3.304 -54.282 1.00 50.94 133 SER A C 1
ATOM 1115 O O . SER A 1 133 ? 23.404 3.500 -53.385 1.00 50.94 133 SER A O 1
ATOM 1117 N N . LYS A 1 134 ? 22.939 2.773 -55.458 1.00 51.72 134 LYS A N 1
ATOM 1118 C CA . LYS A 1 134 ? 24.333 2.628 -55.899 1.00 51.72 134 LYS A CA 1
ATOM 1119 C C . LYS A 1 134 ? 24.966 4.021 -56.027 1.00 51.72 134 LYS A C 1
ATOM 1121 O O . LYS A 1 134 ? 24.933 4.620 -57.099 1.00 51.72 134 LYS A O 1
ATOM 1126 N N . GLY A 1 135 ? 25.513 4.541 -54.930 1.00 51.03 135 GLY A N 1
ATOM 1127 C CA . GLY A 1 135 ? 26.341 5.744 -54.932 1.00 51.03 135 GLY A CA 1
ATOM 1128 C C . GLY A 1 135 ? 27.520 5.563 -55.889 1.00 51.03 135 GLY A C 1
ATOM 1129 O O . GLY A 1 135 ? 28.128 4.492 -55.941 1.00 51.03 135 GLY A O 1
ATOM 1130 N N . GLY A 1 136 ? 27.805 6.587 -56.697 1.00 56.41 136 GLY A N 1
ATOM 1131 C CA . GLY A 1 136 ? 28.895 6.573 -57.673 1.00 56.41 136 GLY A CA 1
ATOM 1132 C C . GLY A 1 136 ? 30.255 6.250 -57.042 1.00 56.41 136 GLY A C 1
ATOM 1133 O O . GLY A 1 136 ? 30.426 6.351 -55.830 1.00 56.41 136 GLY A O 1
ATOM 1134 N N . PHE A 1 137 ? 31.225 5.899 -57.894 1.00 54.62 137 PHE A N 1
ATOM 1135 C CA . PHE A 1 137 ? 32.568 5.343 -57.620 1.00 54.62 137 PHE A CA 1
ATOM 1136 C C . PHE A 1 137 ? 33.426 5.976 -56.492 1.00 54.62 137 PHE A C 1
ATOM 1138 O O . PHE A 1 137 ? 34.493 5.446 -56.191 1.00 54.62 137 PHE A O 1
ATOM 1145 N N . PHE A 1 138 ? 32.978 7.051 -55.838 1.00 57.34 138 PHE A N 1
ATOM 1146 C CA . PHE A 1 138 ? 33.666 7.736 -54.741 1.00 57.34 138 PHE A CA 1
ATOM 1147 C C . PHE A 1 138 ? 32.918 7.734 -53.393 1.00 57.34 138 PHE A C 1
ATOM 1149 O O . PHE A 1 138 ? 33.488 8.180 -52.403 1.00 57.34 138 PHE A O 1
ATOM 1156 N N . GLN A 1 139 ? 31.692 7.203 -53.299 1.00 55.06 139 GLN A N 1
ATOM 1157 C CA . GLN A 1 139 ? 30.969 7.061 -52.024 1.00 55.06 139 GLN A CA 1
ATOM 1158 C C . GLN A 1 139 ? 30.929 5.595 -51.582 1.00 55.06 139 GLN A C 1
ATOM 1160 O O . GLN A 1 139 ? 29.960 4.874 -51.802 1.00 55.06 139 GLN A O 1
ATOM 1165 N N . LYS A 1 140 ? 32.001 5.141 -50.926 1.00 54.03 140 LYS A N 1
ATOM 1166 C CA . LYS A 1 140 ? 31.946 3.924 -50.108 1.00 54.03 140 LYS A CA 1
ATOM 1167 C C . LYS A 1 140 ? 31.344 4.292 -48.755 1.00 54.03 140 LYS A C 1
ATOM 1169 O O . LYS A 1 140 ? 32.063 4.761 -47.877 1.00 54.03 140 LYS A O 1
ATOM 1174 N N . SER A 1 141 ? 30.040 4.088 -48.582 1.00 54.09 141 SER A N 1
ATOM 1175 C CA . SER A 1 141 ? 29.442 4.074 -47.247 1.00 54.09 141 SER A CA 1
ATOM 1176 C C . SER A 1 141 ? 30.005 2.870 -46.487 1.00 54.09 141 SER A C 1
ATOM 1178 O O . SER A 1 141 ? 29.741 1.716 -46.813 1.00 54.09 141 SER A O 1
ATOM 1180 N N . ASN A 1 142 ? 30.846 3.135 -45.490 1.00 53.72 142 ASN A N 1
ATOM 1181 C CA . ASN A 1 142 ? 31.470 2.114 -44.644 1.00 53.72 142 ASN A CA 1
ATOM 1182 C C . ASN A 1 142 ? 30.564 1.726 -43.460 1.00 53.72 142 ASN A C 1
ATOM 1184 O O . ASN A 1 142 ? 31.056 1.384 -42.385 1.00 53.72 142 ASN A O 1
ATOM 1188 N N . LEU A 1 143 ? 29.240 1.757 -43.648 1.00 54.47 143 LEU A N 1
ATOM 1189 C CA . LEU A 1 143 ? 28.310 1.266 -42.637 1.00 54.47 143 LEU A CA 1
ATOM 1190 C C . LEU A 1 143 ? 28.423 -0.259 -42.587 1.00 54.47 143 LEU A C 1
ATOM 1192 O O . LEU A 1 143 ? 27.854 -0.976 -43.411 1.00 54.47 143 LEU A O 1
ATOM 1196 N N . LYS A 1 144 ? 29.186 -0.755 -41.611 1.00 55.25 144 LYS A N 1
ATOM 1197 C CA . LYS A 1 144 ? 29.328 -2.191 -41.336 1.00 55.25 144 LYS A CA 1
ATOM 1198 C C . LYS A 1 144 ? 27.997 -2.826 -40.944 1.00 55.25 144 LYS A C 1
ATOM 1200 O O . LYS A 1 144 ? 27.817 -4.022 -41.159 1.00 55.25 144 LYS A O 1
ATOM 1205 N N . A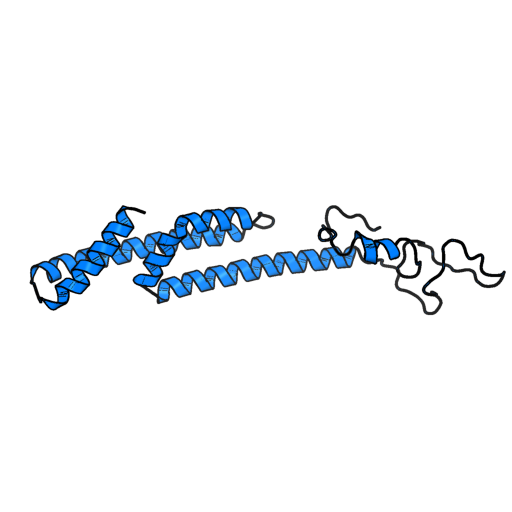SN A 1 145 ? 27.070 -2.026 -40.415 1.00 54.94 145 ASN A N 1
ATOM 1206 C CA . ASN A 1 145 ? 25.758 -2.474 -39.995 1.00 54.94 145 ASN A CA 1
ATOM 1207 C C . ASN A 1 145 ? 24.633 -1.697 -40.708 1.00 54.94 145 ASN A C 1
ATOM 1209 O O . ASN A 1 145 ? 24.511 -0.475 -40.593 1.00 54.94 145 ASN A O 1
ATOM 1213 N N . LYS A 1 146 ? 23.821 -2.426 -41.484 1.00 54.84 146 LYS A N 1
ATOM 1214 C CA . LYS A 1 146 ? 22.754 -1.875 -42.339 1.00 54.84 146 LYS A CA 1
ATOM 1215 C C . LYS A 1 146 ? 21.435 -1.630 -41.595 1.00 54.84 146 LYS A C 1
ATOM 1217 O O . LYS A 1 146 ? 20.547 -1.004 -42.158 1.00 54.84 146 LYS A O 1
ATOM 1222 N N . SER A 1 147 ? 21.311 -2.060 -40.337 1.00 54.88 147 SER A N 1
ATOM 1223 C CA . SER A 1 147 ? 20.164 -1.771 -39.455 1.00 54.88 147 SER A CA 1
ATOM 1224 C C . SER A 1 147 ? 20.391 -0.562 -38.532 1.00 54.88 147 SER A C 1
ATOM 1226 O O . SER A 1 147 ? 19.704 -0.376 -37.532 1.00 54.88 147 SER A O 1
ATOM 1228 N N . THR A 1 148 ? 21.366 0.291 -38.846 1.00 58.91 148 THR A N 1
ATOM 1229 C CA . THR A 1 148 ? 21.686 1.467 -38.026 1.00 58.91 148 THR A CA 1
ATOM 1230 C C . THR A 1 148 ? 20.648 2.583 -38.166 1.00 58.91 148 THR A C 1
ATOM 1232 O O . THR A 1 148 ? 19.890 2.667 -39.132 1.00 58.91 148 THR A O 1
ATOM 1235 N N . ILE A 1 149 ? 20.676 3.533 -37.223 1.00 58.59 149 ILE A N 1
ATOM 1236 C CA . ILE A 1 149 ? 19.857 4.761 -37.221 1.00 58.59 149 ILE A CA 1
ATOM 1237 C C . ILE A 1 149 ? 20.073 5.691 -38.444 1.00 58.59 149 ILE A C 1
ATOM 1239 O O . ILE A 1 149 ? 19.394 6.715 -38.559 1.00 58.59 149 ILE A O 1
ATOM 1243 N N . PHE A 1 150 ? 20.850 5.282 -39.451 1.00 58.12 150 PHE A N 1
ATOM 1244 C CA . PHE A 1 150 ? 21.089 6.005 -40.707 1.00 58.12 150 PHE A CA 1
ATOM 1245 C C . PHE A 1 150 ? 20.373 5.432 -41.938 1.00 58.12 150 PHE A C 1
ATOM 1247 O O . PHE A 1 150 ? 20.192 6.168 -42.906 1.00 58.12 150 PHE A O 1
ATOM 1254 N N . THR A 1 151 ? 19.897 4.184 -41.908 1.00 61.09 151 THR A N 1
ATOM 1255 C CA . THR A 1 151 ? 19.157 3.567 -43.027 1.00 61.09 151 THR A CA 1
ATOM 1256 C C . THR A 1 151 ? 17.645 3.704 -42.848 1.00 61.09 151 THR A C 1
ATOM 1258 O O . THR A 1 151 ? 17.121 3.518 -41.749 1.00 61.09 151 THR A O 1
ATOM 1261 N N . ILE A 1 152 ? 16.913 4.058 -43.912 1.00 62.25 152 ILE A N 1
ATOM 1262 C CA . ILE A 1 152 ? 15.453 4.279 -43.823 1.00 62.25 152 ILE A CA 1
ATOM 1263 C C . ILE A 1 152 ? 14.717 2.985 -43.448 1.00 62.25 152 ILE A C 1
ATOM 1265 O O . ILE A 1 152 ? 13.843 3.040 -42.584 1.00 62.25 152 ILE A O 1
ATOM 1269 N N . GLY A 1 153 ? 15.118 1.835 -44.006 1.00 66.62 153 GLY A N 1
ATOM 1270 C CA . GLY A 1 153 ? 14.617 0.505 -43.633 1.00 66.62 153 GLY A CA 1
ATOM 1271 C C . GLY A 1 153 ? 13.097 0.449 -43.420 1.00 66.62 153 GLY A C 1
ATOM 1272 O O . GLY A 1 153 ? 12.330 1.085 -44.140 1.00 66.62 153 GLY A O 1
ATOM 1273 N N . ASN A 1 154 ? 12.665 -0.249 -42.369 1.00 62.72 154 ASN A N 1
ATOM 1274 C CA . ASN A 1 154 ? 11.252 -0.377 -41.989 1.00 62.72 154 ASN A CA 1
ATOM 1275 C C . ASN A 1 154 ? 10.752 0.761 -41.074 1.00 62.72 154 ASN A C 1
ATOM 1277 O O . ASN A 1 154 ? 9.780 0.601 -40.344 1.00 62.72 154 ASN A O 1
ATOM 1281 N N . ARG A 1 155 ? 11.383 1.945 -41.071 1.00 67.06 155 ARG A N 1
ATOM 1282 C CA . ARG A 1 155 ? 10.936 3.049 -40.189 1.00 67.06 155 ARG A CA 1
ATOM 1283 C C . ARG A 1 155 ? 9.544 3.575 -40.519 1.00 67.06 155 ARG A C 1
ATOM 1285 O O . ARG A 1 155 ? 8.905 4.162 -39.650 1.00 67.06 155 ARG A O 1
ATOM 1292 N N . GLY A 1 156 ? 9.078 3.370 -41.750 1.00 69.69 156 GLY A N 1
ATOM 1293 C CA . GLY A 1 156 ? 7.689 3.642 -42.121 1.00 69.69 156 GLY A CA 1
ATOM 1294 C C . GLY A 1 156 ? 6.700 2.815 -41.295 1.00 69.69 156 GLY A C 1
ATOM 1295 O O . GLY A 1 156 ? 5.665 3.338 -40.887 1.00 69.69 156 GLY A O 1
ATOM 1296 N N . ASP A 1 157 ? 7.065 1.577 -40.953 1.00 69.56 157 ASP A N 1
ATOM 1297 C CA . ASP A 1 157 ? 6.232 0.672 -40.158 1.00 69.56 157 ASP A CA 1
ATOM 1298 C C . ASP A 1 157 ? 6.151 1.121 -38.695 1.00 69.56 157 ASP A C 1
ATOM 1300 O O . ASP A 1 157 ? 5.104 0.973 -38.064 1.00 69.56 157 ASP A O 1
ATOM 1304 N N . VAL A 1 158 ? 7.194 1.785 -38.178 1.00 67.81 158 VAL A N 1
ATOM 1305 C CA . VAL A 1 158 ? 7.179 2.389 -36.834 1.00 67.81 158 VAL A CA 1
ATOM 1306 C C . VAL A 1 158 ? 6.051 3.414 -36.710 1.00 67.81 158 VAL A C 1
ATOM 1308 O O . VAL A 1 158 ? 5.315 3.426 -35.726 1.00 67.81 158 VAL A O 1
ATOM 1311 N N . LEU A 1 159 ? 5.893 4.262 -37.731 1.00 68.50 159 LEU A N 1
ATOM 1312 C CA . LEU A 1 159 ? 4.872 5.313 -37.773 1.00 68.50 159 LEU A CA 1
ATOM 1313 C C . LEU A 1 159 ? 3.475 4.788 -38.134 1.00 68.50 159 LEU A C 1
ATOM 1315 O O . LEU A 1 159 ? 2.495 5.492 -37.907 1.00 68.50 159 LEU A O 1
ATOM 1319 N N . ALA A 1 160 ? 3.373 3.588 -38.709 1.00 71.31 160 ALA A N 1
ATOM 1320 C CA . ALA A 1 160 ? 2.107 3.023 -39.171 1.00 71.31 160 ALA A CA 1
ATOM 1321 C C . ALA A 1 160 ? 1.523 1.967 -38.219 1.00 71.31 160 ALA A C 1
ATOM 1323 O O . ALA A 1 160 ? 0.312 1.936 -38.019 1.00 71.31 160 ALA A O 1
ATOM 1324 N N . GLN A 1 161 ? 2.358 1.091 -37.656 1.00 65.19 161 GLN A N 1
ATOM 1325 C CA . GLN A 1 161 ? 1.933 -0.103 -36.916 1.00 65.19 161 GLN A CA 1
ATOM 1326 C C . GLN A 1 161 ? 2.594 -0.236 -35.538 1.00 65.19 161 GLN A C 1
ATOM 1328 O O . GLN A 1 161 ? 1.980 -0.804 -34.637 1.00 65.19 161 GLN A O 1
ATOM 1333 N N . GLU A 1 162 ? 3.804 0.297 -35.330 1.00 64.00 162 GLU A N 1
ATOM 1334 C CA . GLU A 1 162 ? 4.526 0.087 -34.061 1.00 64.00 162 GLU A CA 1
ATOM 1335 C C . GLU A 1 162 ? 4.331 1.191 -33.009 1.00 64.00 162 GLU A C 1
ATOM 1337 O O . GLU A 1 162 ? 4.745 1.019 -31.864 1.00 64.00 162 GLU A O 1
ATOM 1342 N N . LEU A 1 163 ? 3.653 2.297 -33.336 1.00 63.09 163 LEU A N 1
ATOM 1343 C CA . LEU A 1 163 ? 3.289 3.336 -32.354 1.00 63.09 163 LEU A CA 1
ATOM 1344 C C . LEU A 1 163 ? 2.425 2.790 -31.205 1.00 63.09 163 LEU A C 1
ATOM 1346 O O . LEU A 1 163 ? 2.554 3.248 -30.070 1.00 63.09 163 LEU A O 1
ATOM 1350 N N . GLU A 1 164 ? 1.568 1.808 -31.492 1.00 65.62 164 GLU A N 1
ATOM 1351 C CA . GLU A 1 164 ? 0.732 1.116 -30.501 1.00 65.62 164 GLU A CA 1
ATOM 1352 C C . GLU A 1 164 ? 1.331 -0.227 -30.048 1.00 65.62 164 GLU A C 1
ATOM 1354 O O . GLU A 1 164 ? 0.692 -0.982 -29.309 1.00 65.62 164 GLU A O 1
ATOM 1359 N N . ALA A 1 165 ? 2.554 -0.555 -30.480 1.00 63.53 165 ALA A N 1
ATOM 1360 C CA . ALA A 1 165 ? 3.174 -1.824 -30.130 1.00 63.53 165 ALA A CA 1
ATOM 1361 C C . ALA A 1 165 ? 3.426 -1.930 -28.614 1.00 63.53 165 ALA A C 1
ATOM 1363 O O . ALA A 1 165 ? 3.686 -0.931 -27.931 1.00 63.53 165 ALA A O 1
ATOM 1364 N N . PRO A 1 166 ? 3.371 -3.154 -28.058 1.00 66.31 166 PRO A N 1
ATOM 1365 C CA . PRO A 1 166 ? 3.685 -3.380 -26.657 1.00 66.31 166 PRO A CA 1
ATOM 1366 C C . PRO A 1 166 ? 5.100 -2.895 -26.328 1.00 66.31 166 PRO A C 1
ATOM 1368 O O . PRO A 1 166 ? 6.015 -2.969 -27.149 1.00 66.31 166 PRO A O 1
ATOM 1371 N N . ILE A 1 167 ? 5.275 -2.422 -25.092 1.00 66.75 167 ILE A N 1
ATOM 1372 C CA . ILE A 1 167 ? 6.560 -1.915 -24.604 1.00 66.75 167 ILE A CA 1
ATOM 1373 C C . ILE A 1 167 ? 7.694 -2.910 -24.875 1.00 66.75 167 ILE A C 1
ATOM 1375 O O . ILE A 1 167 ? 7.519 -4.122 -24.740 1.00 66.75 167 ILE A O 1
ATOM 1379 N N . ILE A 1 168 ? 8.870 -2.379 -25.208 1.00 65.69 168 ILE A N 1
ATOM 1380 C CA . ILE A 1 168 ? 10.083 -3.165 -25.447 1.00 65.69 168 ILE A CA 1
ATOM 1381 C C . ILE A 1 168 ? 10.360 -4.003 -24.200 1.00 65.69 168 ILE A C 1
ATOM 1383 O O . ILE A 1 168 ? 10.701 -3.452 -23.159 1.00 65.69 168 ILE A O 1
ATOM 1387 N N . VAL A 1 169 ? 10.205 -5.326 -24.262 1.00 65.50 169 VAL A N 1
ATOM 1388 C CA . VAL A 1 169 ? 10.493 -6.212 -23.129 1.00 65.50 169 VAL A CA 1
ATOM 1389 C C . VAL A 1 169 ? 11.965 -6.609 -23.222 1.00 65.50 169 VAL A C 1
ATOM 1391 O O . VAL A 1 169 ? 12.307 -7.514 -23.987 1.00 65.50 169 VAL A O 1
ATOM 1394 N N . PRO A 1 170 ? 12.874 -6.015 -22.423 1.00 55.62 170 PRO A N 1
ATOM 1395 C CA . PRO A 1 170 ? 14.302 -6.052 -22.746 1.00 55.62 170 PRO A CA 1
ATOM 1396 C C . PRO A 1 170 ? 14.973 -7.421 -22.555 1.00 55.62 170 PRO A C 1
ATOM 1398 O O . PRO A 1 170 ? 16.153 -7.566 -22.838 1.00 55.62 170 PRO A O 1
ATOM 1401 N N . HIS A 1 171 ? 14.258 -8.415 -22.016 1.00 58.44 171 HIS A N 1
ATOM 1402 C CA . HIS A 1 171 ? 14.740 -9.800 -21.930 1.00 58.44 171 HIS A CA 1
ATOM 1403 C C . HIS A 1 171 ? 14.343 -10.662 -23.133 1.00 58.44 171 HIS A C 1
ATOM 1405 O O . HIS A 1 171 ? 14.847 -11.772 -23.260 1.00 58.44 171 HIS A O 1
ATOM 1411 N N . VAL A 1 172 ? 13.400 -10.195 -23.955 1.00 53.59 172 VAL A N 1
ATOM 1412 C CA . VAL A 1 172 ? 12.831 -10.947 -25.085 1.00 53.59 172 VAL A CA 1
ATOM 1413 C C . VAL A 1 172 ? 13.350 -10.394 -26.414 1.00 53.59 172 VAL A C 1
ATOM 1415 O O . VAL A 1 172 ? 13.469 -11.135 -27.382 1.00 53.59 172 VAL A O 1
ATOM 1418 N N . GLN A 1 173 ? 13.713 -9.110 -26.454 1.00 51.38 173 GLN A N 1
ATOM 1419 C CA . GLN A 1 173 ? 14.286 -8.477 -27.639 1.00 51.38 173 GLN A CA 1
ATOM 1420 C C . GLN A 1 173 ? 15.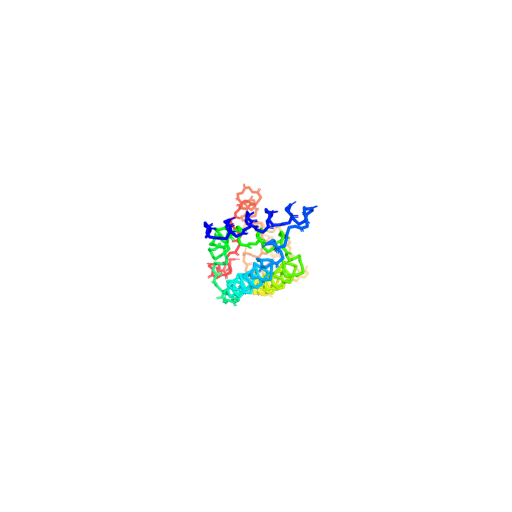800 -8.671 -27.724 1.00 51.38 173 GLN A C 1
ATOM 1422 O O . GLN A 1 173 ? 16.553 -8.319 -26.814 1.00 51.38 173 GLN A O 1
ATOM 1427 N N . GLN A 1 174 ? 16.231 -9.231 -28.853 1.00 50.38 174 GLN A N 1
ATOM 1428 C CA . GLN A 1 174 ? 17.622 -9.216 -29.295 1.00 50.38 174 GLN A CA 1
ATOM 1429 C C . GLN A 1 174 ? 17.953 -7.840 -29.888 1.00 50.38 174 GLN A C 1
ATOM 1431 O O . GLN A 1 174 ? 17.048 -7.107 -30.280 1.00 50.38 174 GLN A O 1
ATOM 1436 N N . LYS A 1 175 ? 19.243 -7.484 -29.942 1.00 49.41 175 LYS A N 1
ATOM 1437 C CA . LYS A 1 175 ? 19.712 -6.304 -30.683 1.00 49.41 175 LYS A CA 1
ATOM 1438 C C . LYS A 1 175 ? 19.329 -6.488 -32.161 1.00 49.41 175 LYS A C 1
ATOM 1440 O O . LYS A 1 175 ? 19.996 -7.254 -32.850 1.00 49.41 175 LYS A O 1
ATOM 1445 N N . THR A 1 176 ? 18.237 -5.868 -32.600 1.00 48.75 176 THR A N 1
ATOM 1446 C CA . THR A 1 176 ? 17.841 -5.751 -34.016 1.00 48.75 176 THR A CA 1
ATOM 1447 C C . THR A 1 176 ? 18.485 -4.556 -34.642 1.00 48.75 176 THR A C 1
ATOM 1449 O O . THR A 1 176 ? 18.398 -3.476 -34.010 1.00 48.75 176 THR A O 1
#

Organism: NCBI:txid116150

Mean predicted aligned error: 14.27 Å

Foldseek 3Di:
DVVLVVLVVVQVVLVVCVVVVDPVSVVCVVVSVVVLVVLLVVLLVVLLVLLVVLLDPPDPNVVSVVVVVVVVVSLVSCVVPPVVSSVVSVVSSCVSVVVRVCVVVVVVVVLVVVLDDPDDDDPLQAAADEPPDPDPPPDDPPPPDQPDNRYPPCVVCCVVPVVPPPPDPSVVDDND

Radius of gyration: 30.65 Å; Cα contacts (8 Å, |Δi|>4): 74; chains: 1; bounding box: 61×24×92 Å

Sequence (176 aa):
MVQLAILNQKLNFVKEQDFKETKACHDVKDVLEKLKIKAITKIRTYILEQIYKFRKPMANYQIPQNAMLKYKFFFEFILANERNVAQEICNEYIDTLSKVYYSYFKSYASRLDKLKYEEVPSKDDLMGIEDGSKGGFFQKSNLKNKSTIFTIGNRGDVLAQELEAPIIVPHVQQKT

Solvent-accessible surface area (backbone atoms only — not comparable to full-atom values): 10784 Å² total; per-residue (Å²): 109,70,69,59,53,52,48,51,52,52,52,50,51,51,62,64,47,55,81,68,73,46,69,71,54,61,68,48,46,60,58,52,50,55,50,50,53,54,50,49,54,54,49,50,53,52,52,51,55,57,53,57,61,58,71,49,82,92,58,73,55,63,60,62,50,59,58,51,58,81,48,48,65,61,56,54,54,32,51,76,75,40,54,68,64,41,50,52,53,51,50,55,44,51,54,53,48,51,53,50,51,48,52,49,51,54,53,48,52,55,45,52,60,68,54,48,74,86,78,73,84,57,98,83,61,65,74,63,51,56,102,76,70,81,58,60,102,82,58,81,79,81,66,89,58,79,76,42,101,33,37,49,82,69,55,68,46,43,78,72,63,47,78,79,49,78,76,85,52,71,89,77,60,71,86,114